Protein AF-A0A1D2M1J0-F1 (afdb_monomer_lite)

Sequence (66 aa):
MANADNPKTGDQGICSWYGAEGEIPPGHPTACNEGFDRFAMKVAHKSLPCGTRLRVTNDDNGKKLM

Foldseek 3Di:
DDDDDPPPPDDDDDDDADDDPPRDDFQDQDPLRGTDDNPDPDDDDDPDDPPDDDWDADPVVRDIDD

pLDDT: mean 85.79, std 16.3, range [36.5, 95.75]

InterPro domains:
  IPR036908 RlpA-like domain superfamily [G3DSA:2.40.40.10] (10-66)

Secondary structure (DSSP, 8-state):
---------S----------TTTS-TTPBPTTSPBP-TTS-----SSSPTT----EE-TTT--EE-

Structure (mmCIF, N/CA/C/O backbone):
data_AF-A0A1D2M1J0-F1
#
_entry.id   AF-A0A1D2M1J0-F1
#
loop_
_atom_site.group_PDB
_atom_site.id
_atom_site.type_symbol
_atom_site.label_atom_id
_atom_site.label_alt_id
_atom_site.label_comp_id
_atom_site.label_asym_id
_atom_site.label_entity_id
_atom_site.label_seq_id
_atom_site.pdbx_PDB_ins_code
_atom_site.Cartn_x
_atom_site.Cartn_y
_atom_site.Cartn_z
_atom_site.occupancy
_atom_site.B_iso_or_equiv
_atom_site.auth_seq_id
_atom_site.auth_comp_id
_atom_site.auth_asym_id
_atom_site.auth_atom_id
_atom_site.pdbx_PDB_model_num
ATOM 1 N N . MET A 1 1 ? -31.097 0.252 28.912 1.00 38.28 1 MET A N 1
ATOM 2 C CA . MET A 1 1 ? -31.057 0.518 27.459 1.00 38.28 1 MET A CA 1
ATOM 3 C C . MET A 1 1 ? -29.617 0.307 27.022 1.00 38.28 1 MET A C 1
ATOM 5 O O . MET A 1 1 ? -28.804 1.203 27.192 1.00 38.28 1 MET A O 1
ATOM 9 N N . ALA A 1 2 ? -29.267 -0.926 26.646 1.00 36.50 2 ALA A N 1
ATOM 10 C CA . ALA A 1 2 ? -27.913 -1.273 26.224 1.00 36.50 2 ALA A CA 1
ATOM 11 C C . ALA A 1 2 ? -27.726 -0.812 24.773 1.00 36.50 2 ALA A C 1
ATOM 13 O O . ALA A 1 2 ? -28.552 -1.136 23.920 1.00 36.50 2 ALA A O 1
ATOM 14 N N . ASN A 1 3 ? -26.698 0.000 24.527 1.00 42.34 3 ASN A N 1
ATOM 15 C CA . ASN A 1 3 ? -26.317 0.421 23.185 1.00 42.34 3 ASN A CA 1
ATOM 16 C C . ASN A 1 3 ? -25.909 -0.820 22.393 1.00 42.34 3 ASN A C 1
ATOM 18 O O . ASN A 1 3 ? -25.082 -1.594 22.864 1.00 42.34 3 ASN A O 1
ATOM 22 N N . ALA A 1 4 ? -26.523 -1.011 21.226 1.00 43.66 4 ALA A N 1
ATOM 23 C CA . ALA A 1 4 ? -26.204 -2.107 20.333 1.00 43.66 4 ALA A CA 1
ATOM 24 C C . ALA A 1 4 ? -24.725 -2.021 19.943 1.00 43.66 4 ALA A C 1
ATOM 26 O O . ALA A 1 4 ? -24.301 -1.082 19.265 1.00 43.66 4 ALA A O 1
ATOM 27 N N . ASP A 1 5 ? -23.967 -3.009 20.406 1.00 44.59 5 ASP A N 1
ATOM 28 C CA . ASP A 1 5 ? -22.651 -3.360 19.911 1.00 44.59 5 ASP A CA 1
ATOM 29 C C . ASP A 1 5 ? -22.716 -3.433 18.385 1.00 44.59 5 ASP A C 1
ATOM 31 O O . ASP A 1 5 ? -23.296 -4.354 17.812 1.00 44.59 5 ASP A O 1
ATOM 35 N N . ASN A 1 6 ? -22.166 -2.430 17.707 1.00 51.19 6 ASN A N 1
ATOM 36 C CA . ASN A 1 6 ? -21.917 -2.526 16.281 1.00 51.19 6 ASN A CA 1
ATOM 37 C C . ASN A 1 6 ? -20.671 -3.407 16.125 1.00 51.19 6 ASN A C 1
ATOM 39 O O . ASN A 1 6 ? -19.580 -2.936 16.470 1.00 51.19 6 ASN A O 1
ATOM 43 N N . PRO A 1 7 ? -20.770 -4.662 15.650 1.00 45.19 7 PRO A N 1
ATOM 44 C CA . PRO A 1 7 ? -19.574 -5.442 15.391 1.00 45.19 7 PRO A CA 1
ATOM 45 C C . PRO A 1 7 ? -18.777 -4.686 14.327 1.00 45.19 7 PRO A C 1
ATOM 47 O O . PRO A 1 7 ? -19.256 -4.472 13.213 1.00 45.19 7 PRO A O 1
ATOM 50 N N . LYS A 1 8 ? -17.565 -4.231 14.661 1.00 51.97 8 LYS A N 1
ATOM 51 C CA . LYS A 1 8 ? -16.606 -3.776 13.650 1.00 51.97 8 LYS A CA 1
ATOM 52 C C . LYS A 1 8 ? -16.297 -4.998 12.777 1.00 51.97 8 LYS A C 1
ATOM 54 O O . LYS A 1 8 ? -15.453 -5.810 13.125 1.00 51.97 8 LYS A O 1
ATOM 59 N N . THR A 1 9 ? -17.036 -5.184 11.685 1.00 61.72 9 THR A N 1
ATOM 60 C CA . THR A 1 9 ? -16.895 -6.298 10.733 1.00 61.72 9 THR A CA 1
ATOM 61 C C . THR A 1 9 ? -15.650 -6.123 9.855 1.00 61.72 9 THR A C 1
ATOM 63 O O . THR A 1 9 ? -15.758 -5.985 8.637 1.00 61.72 9 THR A O 1
ATOM 66 N N . GLY A 1 10 ? -14.466 -6.058 10.463 1.00 71.62 10 GLY A N 1
ATOM 67 C CA . GLY A 1 10 ? -13.189 -5.925 9.766 1.00 71.62 10 GLY A CA 1
ATOM 68 C C . GLY A 1 10 ? -12.001 -6.166 10.692 1.00 71.62 10 GLY A C 1
ATOM 69 O O . GLY A 1 10 ? -12.093 -5.918 11.894 1.00 71.62 10 GLY A O 1
ATOM 70 N N . ASP A 1 11 ? -10.896 -6.649 10.125 1.00 85.06 11 ASP A N 1
ATOM 71 C CA . ASP A 1 11 ? -9.649 -6.848 10.864 1.00 85.06 11 ASP A CA 1
ATOM 72 C C . ASP A 1 11 ? -9.069 -5.507 11.335 1.00 85.06 11 ASP A C 1
ATOM 74 O O . ASP A 1 11 ? -9.119 -4.498 10.625 1.00 85.06 11 ASP A O 1
ATOM 78 N N . GLN A 1 12 ? -8.500 -5.503 12.543 1.00 89.75 12 GLN A N 1
ATOM 79 C CA . GLN A 1 12 ? -7.791 -4.360 13.115 1.00 89.75 12 GLN A CA 1
ATOM 80 C C . GLN A 1 12 ? -6.307 -4.686 13.278 1.00 89.75 12 GLN A C 1
ATOM 82 O O . GLN A 1 12 ? -5.934 -5.795 13.661 1.00 89.75 12 GLN A O 1
ATOM 87 N N . GLY A 1 13 ? -5.449 -3.704 13.019 1.00 89.81 13 GLY A N 1
ATOM 88 C CA . GLY A 1 13 ? -4.009 -3.868 13.155 1.00 89.81 13 GLY A CA 1
ATOM 89 C C . GLY A 1 13 ? -3.235 -2.608 12.794 1.00 89.81 13 GLY A C 1
ATOM 90 O O . GLY A 1 13 ? -3.806 -1.591 12.399 1.00 89.81 13 GLY A O 1
ATOM 91 N N . ILE A 1 14 ? -1.912 -2.692 12.930 1.00 91.88 14 ILE A N 1
ATOM 92 C CA . ILE A 1 14 ? -1.005 -1.608 12.552 1.00 91.88 14 ILE A CA 1
ATOM 93 C C . ILE A 1 14 ? -0.936 -1.543 11.027 1.00 91.88 14 ILE A C 1
ATOM 95 O O . ILE A 1 14 ? -0.570 -2.519 10.373 1.00 91.88 14 ILE A O 1
ATOM 99 N N . CYS A 1 15 ? -1.250 -0.375 10.477 1.00 90.06 15 CYS A N 1
ATOM 100 C CA . CYS A 1 15 ? -1.007 -0.066 9.075 1.00 90.06 15 CYS A CA 1
ATOM 101 C C . CYS A 1 15 ? 0.322 0.683 8.946 1.00 90.06 15 CYS A C 1
ATOM 103 O O . CYS A 1 15 ? 0.541 1.687 9.623 1.00 90.06 15 CYS A O 1
ATOM 105 N N . SER A 1 16 ? 1.193 0.214 8.058 1.00 90.81 16 SER A N 1
ATOM 106 C CA . SER A 1 16 ? 2.427 0.896 7.670 1.00 90.81 16 SER A CA 1
ATOM 107 C C . SER A 1 16 ? 2.405 1.232 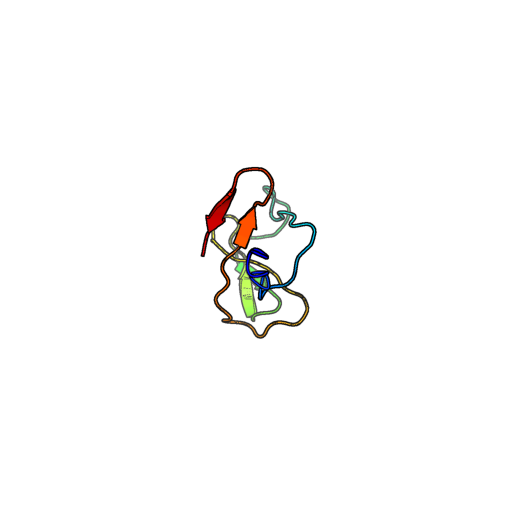6.180 1.00 90.81 16 SER A C 1
ATOM 109 O O . SER A 1 16 ? 1.618 0.680 5.410 1.00 90.81 16 SER A O 1
ATOM 111 N N . TRP A 1 17 ? 3.267 2.160 5.779 1.00 91.25 17 TRP A N 1
ATOM 112 C CA . TRP A 1 17 ? 3.489 2.529 4.384 1.00 91.25 17 TRP A CA 1
ATOM 113 C C . TRP A 1 17 ? 4.875 2.046 3.936 1.00 91.25 17 TRP A C 1
ATOM 115 O O . TRP A 1 17 ? 5.757 1.838 4.768 1.00 91.25 17 TRP A O 1
ATOM 125 N N . TYR A 1 18 ? 5.045 1.848 2.630 1.00 91.62 18 TYR A N 1
ATOM 126 C CA . TYR A 1 18 ? 6.294 1.419 1.993 1.00 91.62 18 TYR A CA 1
ATOM 127 C C . TYR A 1 18 ? 6.437 2.093 0.625 1.00 91.62 18 TYR A C 1
ATOM 129 O O . TYR A 1 18 ? 5.475 2.682 0.125 1.00 91.62 18 TYR A O 1
ATOM 137 N N . GLY A 1 19 ? 7.619 2.009 0.012 1.00 91.69 19 GLY A N 1
ATOM 138 C CA . GLY A 1 19 ? 7.862 2.615 -1.295 1.00 91.69 19 GLY A CA 1
ATOM 139 C C . GLY A 1 19 ? 8.371 4.048 -1.203 1.00 91.69 19 GLY A C 1
ATOM 140 O O . GLY A 1 19 ? 7.960 4.921 -1.980 1.00 91.69 19 GLY A O 1
ATOM 141 N N . ALA A 1 20 ? 9.261 4.300 -0.242 1.00 94.06 20 ALA A N 1
ATOM 142 C CA . ALA A 1 20 ? 10.077 5.501 -0.242 1.00 94.06 20 ALA A CA 1
ATOM 143 C C . ALA A 1 20 ? 10.829 5.634 -1.579 1.00 94.06 20 ALA A C 1
ATOM 145 O O . ALA A 1 20 ? 11.001 4.677 -2.339 1.00 94.06 20 ALA A O 1
ATOM 146 N N . GLU A 1 21 ? 11.250 6.853 -1.903 1.00 92.94 21 GLU A N 1
ATOM 147 C CA . GLU A 1 21 ? 11.959 7.106 -3.153 1.00 92.94 21 GLU A CA 1
ATOM 148 C C . GLU A 1 21 ? 13.222 6.241 -3.255 1.00 92.94 21 GLU A C 1
ATOM 150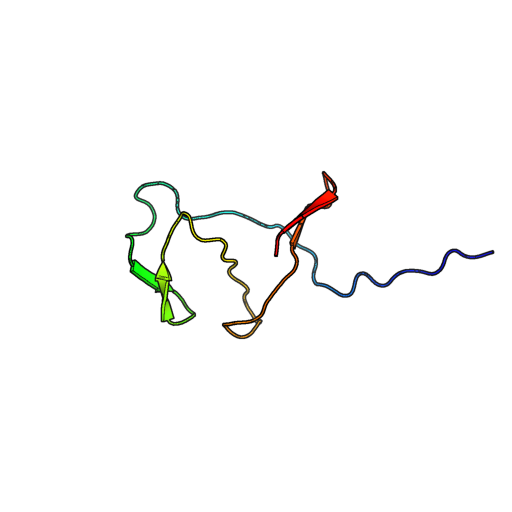 O O . GLU A 1 21 ? 14.050 6.231 -2.349 1.00 92.94 21 GLU A O 1
ATOM 155 N N . GLY A 1 22 ? 13.335 5.484 -4.349 1.00 93.00 22 GLY A N 1
ATOM 156 C CA . GLY A 1 22 ? 14.443 4.555 -4.579 1.00 93.00 22 GLY A CA 1
ATOM 157 C C . GLY A 1 22 ? 14.364 3.225 -3.817 1.00 93.00 22 GLY A C 1
ATOM 158 O O . GLY A 1 22 ? 15.199 2.364 -4.070 1.00 93.00 22 GLY A O 1
ATOM 159 N N . GLU A 1 23 ? 13.377 3.016 -2.937 1.00 95.06 23 GLU A N 1
ATOM 160 C CA . GLU A 1 23 ? 13.225 1.759 -2.185 1.00 95.06 23 GLU A CA 1
ATOM 161 C C . GLU A 1 23 ? 12.802 0.600 -3.098 1.00 95.06 23 GLU A C 1
ATOM 163 O O . GLU A 1 23 ? 13.377 -0.485 -3.045 1.00 95.06 23 GLU A O 1
ATOM 168 N N . ILE A 1 24 ? 11.806 0.840 -3.959 1.00 94.00 24 ILE A N 1
ATOM 169 C CA . ILE A 1 24 ? 11.267 -0.154 -4.893 1.00 94.00 24 ILE A CA 1
ATOM 170 C C . ILE A 1 24 ? 11.231 0.456 -6.301 1.00 94.00 24 ILE A C 1
ATOM 172 O O . ILE A 1 24 ? 10.640 1.526 -6.4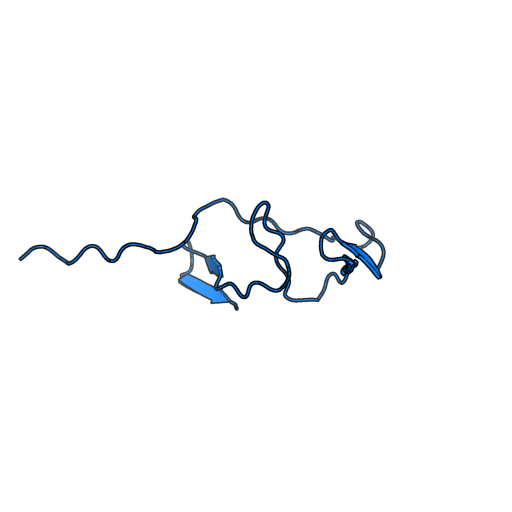85 1.00 94.00 24 ILE A O 1
ATOM 176 N N . PRO A 1 25 ? 11.824 -0.205 -7.312 1.00 95.06 25 PRO A N 1
ATOM 177 C CA . PRO A 1 25 ? 11.755 0.256 -8.693 1.00 95.06 25 PRO A CA 1
ATOM 178 C C . PRO A 1 25 ? 10.305 0.333 -9.213 1.00 95.06 25 PRO A C 1
ATOM 180 O O . PRO A 1 25 ? 9.523 -0.594 -8.973 1.00 95.06 25 PRO A O 1
ATOM 183 N N . PRO A 1 26 ? 9.933 1.384 -9.970 1.00 94.50 26 PRO A N 1
ATOM 184 C CA . PRO A 1 26 ? 8.646 1.436 -10.658 1.00 94.50 26 PRO A CA 1
ATOM 185 C C . PRO A 1 26 ? 8.440 0.203 -11.544 1.00 94.50 26 PRO A C 1
ATOM 187 O O . PRO A 1 26 ? 9.344 -0.205 -12.272 1.00 94.50 26 PRO A O 1
ATOM 190 N N . GLY A 1 27 ? 7.253 -0.399 -11.484 1.00 95.12 27 GLY A N 1
ATOM 191 C CA . GLY A 1 27 ? 6.924 -1.592 -12.264 1.00 95.12 27 GLY A CA 1
ATOM 192 C C . GLY A 1 27 ? 7.469 -2.909 -11.701 1.00 95.12 27 GLY A C 1
ATOM 193 O O . GLY A 1 27 ? 7.199 -3.955 -12.288 1.00 95.12 27 GLY A O 1
ATOM 194 N N . HIS A 1 28 ? 8.176 -2.900 -10.564 1.00 95.44 28 HIS A N 1
ATOM 195 C CA . HIS A 1 28 ? 8.592 -4.137 -9.901 1.00 95.44 28 HIS A CA 1
ATOM 196 C C . HIS A 1 28 ? 7.367 -5.024 -9.602 1.00 95.44 28 HIS A C 1
ATOM 198 O O . HIS A 1 28 ? 6.356 -4.504 -9.119 1.00 95.44 28 HIS A O 1
ATOM 204 N N . PRO A 1 29 ? 7.416 -6.342 -9.871 1.00 95.75 29 PRO A N 1
ATOM 205 C CA . PRO A 1 29 ? 6.268 -7.216 -9.667 1.00 95.75 29 PRO A CA 1
ATOM 206 C C . PRO A 1 29 ? 5.870 -7.273 -8.188 1.00 95.75 29 PRO A C 1
ATOM 208 O O . PRO A 1 29 ? 6.709 -7.457 -7.302 1.00 95.75 29 PRO A O 1
ATOM 211 N N . THR A 1 30 ? 4.574 -7.117 -7.929 1.00 94.56 30 THR A N 1
ATOM 212 C CA . THR A 1 30 ? 3.952 -7.334 -6.615 1.00 94.56 30 THR A CA 1
ATOM 213 C C . THR A 1 30 ? 3.383 -8.752 -6.512 1.00 94.56 30 THR A C 1
ATOM 215 O O . THR A 1 30 ? 3.258 -9.459 -7.511 1.00 94.56 30 THR A O 1
ATOM 218 N N . ALA A 1 31 ? 2.968 -9.173 -5.311 1.00 94.31 31 ALA A N 1
ATOM 219 C CA . ALA A 1 31 ? 2.324 -10.477 -5.103 1.00 94.31 31 ALA A CA 1
ATOM 220 C C . ALA A 1 31 ? 1.024 -10.655 -5.915 1.00 94.31 31 ALA A C 1
ATOM 222 O O . ALA A 1 31 ? 0.648 -11.778 -6.235 1.00 94.31 31 ALA A O 1
ATOM 223 N N . CYS A 1 32 ? 0.365 -9.553 -6.285 1.00 94.62 32 CYS A N 1
ATOM 224 C CA . CYS A 1 32 ? -0.814 -9.560 -7.150 1.00 94.62 32 CYS A CA 1
ATOM 225 C C . CYS A 1 32 ? -0.484 -9.480 -8.643 1.00 94.62 32 CYS A C 1
ATOM 227 O O . CYS A 1 32 ? -1.381 -9.277 -9.455 1.00 94.62 32 CYS A O 1
ATOM 229 N N . ASN A 1 33 ? 0.790 -9.655 -9.005 1.00 92.56 33 ASN A N 1
ATOM 230 C CA . ASN A 1 33 ? 1.297 -9.627 -10.375 1.00 92.56 33 ASN A CA 1
ATOM 231 C C . ASN A 1 33 ? 1.059 -8.297 -11.114 1.00 92.56 33 ASN A C 1
ATOM 233 O O . ASN A 1 33 ? 1.085 -8.230 -12.340 1.00 92.56 33 ASN A O 1
ATOM 237 N N . GLU A 1 34 ? 0.843 -7.222 -10.362 1.00 91.94 34 GLU A N 1
ATOM 238 C CA . GLU A 1 34 ? 0.777 -5.863 -10.884 1.00 91.94 34 GLU A CA 1
ATOM 239 C C . GLU A 1 34 ? 2.118 -5.168 -10.641 1.00 91.94 34 GLU A C 1
ATOM 241 O O . GLU A 1 34 ? 2.787 -5.440 -9.639 1.00 91.94 34 GLU A O 1
ATOM 246 N N . GLY A 1 35 ? 2.500 -4.253 -11.533 1.00 95.31 35 GLY A N 1
ATOM 247 C CA . GLY A 1 35 ? 3.668 -3.403 -11.325 1.00 95.31 35 GLY A CA 1
ATOM 248 C C . GLY A 1 35 ? 3.481 -2.479 -10.119 1.00 95.31 35 GLY A C 1
ATOM 249 O O . GLY A 1 35 ? 2.405 -1.908 -9.920 1.00 95.31 35 GLY A O 1
ATOM 250 N N . PHE A 1 36 ? 4.530 -2.338 -9.313 1.00 95.75 36 PHE A N 1
ATOM 251 C CA . PHE A 1 36 ? 4.564 -1.414 -8.188 1.00 95.75 36 PHE A CA 1
ATOM 252 C C . PHE A 1 36 ? 4.533 0.052 -8.657 1.00 95.75 36 PHE A C 1
ATOM 254 O O . PHE A 1 36 ? 5.293 0.445 -9.544 1.00 95.75 36 PHE A O 1
ATOM 261 N N . ASP A 1 37 ? 3.682 0.859 -8.0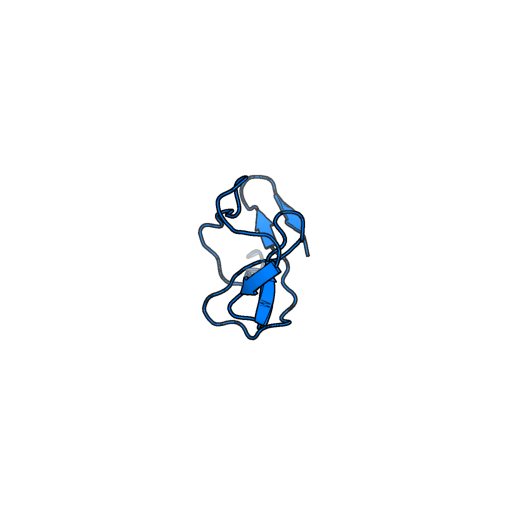21 1.00 94.56 37 ASP A N 1
ATOM 262 C CA . ASP A 1 37 ? 3.593 2.312 -8.182 1.00 94.56 37 ASP A CA 1
ATOM 263 C C . ASP A 1 37 ? 3.424 2.952 -6.796 1.00 94.56 37 ASP A C 1
ATOM 265 O O . ASP A 1 37 ? 2.443 2.688 -6.098 1.00 94.56 37 ASP A O 1
ATOM 269 N N . ARG A 1 38 ? 4.381 3.802 -6.402 1.00 92.50 38 ARG A N 1
ATOM 270 C CA . ARG A 1 38 ? 4.419 4.464 -5.086 1.00 92.50 38 ARG A CA 1
ATOM 271 C C . ARG A 1 38 ? 3.306 5.492 -4.871 1.00 92.50 38 ARG A C 1
ATOM 273 O O . ARG A 1 38 ? 3.072 5.894 -3.736 1.00 92.50 38 ARG A O 1
ATOM 280 N N . PHE A 1 39 ? 2.664 5.956 -5.942 1.00 93.12 39 PHE A N 1
ATOM 281 C CA . PHE A 1 39 ? 1.580 6.937 -5.880 1.00 93.12 39 PHE A CA 1
ATOM 282 C C . PHE A 1 39 ? 0.197 6.290 -6.015 1.00 93.12 39 PHE A C 1
ATOM 284 O O . PHE A 1 39 ? -0.818 6.971 -5.860 1.00 93.12 39 PHE A O 1
ATOM 291 N N . ALA A 1 40 ? 0.137 4.984 -6.281 1.00 91.56 40 ALA A N 1
ATOM 292 C CA . ALA A 1 40 ? -1.121 4.270 -6.398 1.00 91.56 40 ALA A CA 1
ATOM 293 C C . ALA A 1 40 ? -1.779 4.061 -5.026 1.00 91.56 40 ALA A C 1
ATOM 295 O O . ALA A 1 40 ? -1.133 3.702 -4.040 1.00 91.56 40 ALA A O 1
ATOM 296 N N . MET A 1 41 ? -3.104 4.203 -4.976 1.00 90.88 41 MET A N 1
ATOM 297 C CA . MET A 1 41 ? -3.904 3.838 -3.805 1.00 90.88 41 MET A CA 1
ATOM 298 C C . MET A 1 41 ? -4.070 2.314 -3.740 1.00 90.88 41 MET A C 1
ATOM 300 O O . MET A 1 41 ? -5.072 1.767 -4.193 1.00 90.88 41 MET A O 1
ATOM 304 N N . LYS A 1 42 ? -3.058 1.616 -3.213 1.00 91.75 42 LYS A N 1
ATOM 305 C CA . LYS A 1 42 ? -3.063 0.157 -3.024 1.00 91.75 42 LYS A CA 1
ATOM 306 C C . LYS A 1 42 ? -2.692 -0.228 -1.594 1.00 91.75 42 LYS A C 1
ATOM 308 O O . LYS A 1 42 ? -1.949 0.476 -0.918 1.00 91.75 42 LYS A O 1
ATOM 313 N N . VAL A 1 43 ? -3.190 -1.380 -1.150 1.00 92.06 43 VAL A N 1
ATOM 314 C CA . VAL A 1 43 ? -2.867 -1.986 0.148 1.00 92.06 43 VAL A CA 1
ATOM 315 C C . VAL A 1 43 ? -2.359 -3.406 -0.070 1.00 92.06 43 VAL A C 1
ATOM 317 O O . VAL A 1 43 ? -2.849 -4.120 -0.942 1.00 92.06 43 VAL A O 1
ATOM 320 N N . ALA A 1 44 ? -1.392 -3.823 0.743 1.00 92.56 44 ALA A N 1
ATOM 321 C CA . ALA A 1 44 ? -0.941 -5.206 0.790 1.00 92.56 44 ALA A CA 1
ATOM 322 C C . ALA A 1 44 ? -1.570 -5.902 2.003 1.00 92.56 44 ALA A C 1
ATOM 324 O O . ALA A 1 44 ? -1.415 -5.441 3.133 1.00 92.56 44 ALA A O 1
ATOM 325 N N . HIS A 1 45 ? -2.265 -7.017 1.773 1.00 92.56 45 HIS A N 1
ATOM 326 C CA . HIS A 1 45 ? -2.826 -7.851 2.833 1.00 92.56 45 HIS A CA 1
ATOM 327 C C . HIS A 1 45 ? -2.340 -9.295 2.697 1.00 92.56 45 HIS A C 1
ATOM 329 O O . HIS A 1 45 ? -2.151 -9.787 1.589 1.00 92.56 45 HIS A O 1
ATOM 335 N N . LYS A 1 46 ? -2.134 -9.980 3.827 1.00 90.88 46 LYS A N 1
ATOM 336 C CA . LYS A 1 46 ? -1.479 -11.300 3.856 1.00 90.88 46 LYS A CA 1
ATOM 337 C C . LYS A 1 46 ? -2.351 -12.436 3.3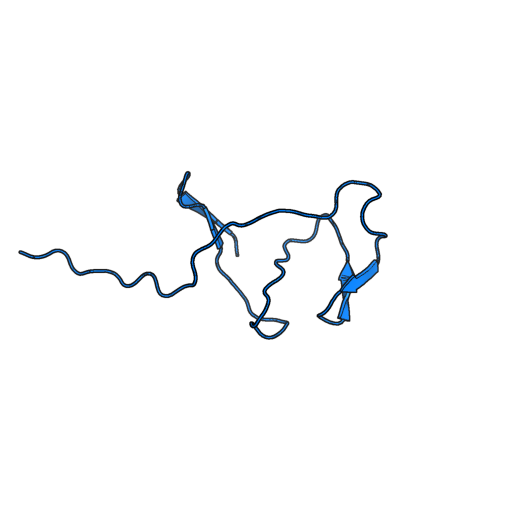19 1.00 90.88 46 LYS A C 1
ATOM 339 O O . LYS A 1 46 ? -1.817 -13.398 2.784 1.00 90.88 46 LYS A O 1
ATOM 344 N N . SER A 1 47 ? -3.665 -12.352 3.517 1.00 91.62 47 SER A N 1
ATOM 345 C CA . SER A 1 47 ? -4.593 -13.468 3.274 1.00 91.62 47 SER A CA 1
ATOM 346 C C . SER A 1 47 ? -5.759 -13.132 2.350 1.00 91.62 47 SER A C 1
ATOM 348 O O . SER A 1 47 ? -6.483 -14.035 1.940 1.00 91.62 47 SER A O 1
ATOM 350 N N . LEU A 1 48 ? -5.972 -11.852 2.028 1.00 92.56 48 LEU A N 1
ATOM 351 C CA . LEU A 1 48 ? -7.100 -11.480 1.180 1.00 92.56 48 LEU A CA 1
ATOM 352 C C . LEU A 1 48 ? -6.723 -11.693 -0.287 1.00 92.56 48 LEU A C 1
ATOM 354 O O . LEU A 1 48 ? -5.595 -11.368 -0.664 1.00 92.56 48 LEU A O 1
ATOM 358 N N . PRO A 1 49 ? -7.646 -12.196 -1.124 1.00 94.69 49 PRO A N 1
ATOM 359 C CA . PRO A 1 49 ? -7.388 -12.347 -2.546 1.00 94.69 49 PRO A CA 1
ATOM 360 C C . PRO A 1 49 ? -7.064 -11.009 -3.214 1.00 94.69 49 PRO A C 1
ATOM 362 O O . PRO A 1 49 ? -7.636 -9.965 -2.880 1.00 94.69 49 PRO A O 1
ATOM 365 N N . CYS A 1 50 ? -6.191 -11.050 -4.214 1.00 95.00 50 CYS A N 1
ATOM 366 C CA . CYS A 1 50 ? -5.925 -9.905 -5.075 1.00 95.00 50 CYS A CA 1
ATOM 367 C C . CYS A 1 50 ? -7.213 -9.407 -5.750 1.00 95.00 50 CYS A C 1
ATOM 369 O O . CYS A 1 50 ? -8.074 -10.199 -6.129 1.00 95.00 50 CYS A O 1
ATOM 371 N N . GLY A 1 51 ? -7.357 -8.084 -5.870 1.00 92.00 51 GLY A N 1
ATOM 372 C CA . GLY A 1 51 ? -8.575 -7.443 -6.382 1.00 92.00 51 GLY A CA 1
ATOM 373 C C . GLY A 1 51 ? -9.675 -7.216 -5.335 1.00 92.00 51 GLY A C 1
ATOM 374 O O . GLY A 1 51 ? -10.718 -6.644 -5.656 1.00 92.00 51 GLY A O 1
ATOM 375 N N . THR A 1 52 ? -9.459 -7.613 -4.076 1.00 93.38 52 THR A N 1
ATOM 376 C CA . THR A 1 52 ? -10.372 -7.266 -2.978 1.00 93.38 52 THR A CA 1
ATOM 377 C C . THR A 1 52 ? -10.403 -5.751 -2.771 1.00 93.38 52 THR A C 1
ATOM 379 O O . THR A 1 52 ? -9.361 -5.114 -2.637 1.00 93.38 52 THR A O 1
ATOM 382 N N . ARG A 1 53 ? -11.605 -5.170 -2.696 1.00 92.69 53 ARG A N 1
ATOM 383 C CA . ARG A 1 53 ? -11.805 -3.757 -2.340 1.00 92.69 53 ARG A CA 1
ATOM 384 C C . ARG A 1 53 ? -12.003 -3.626 -0.837 1.00 92.69 53 ARG A C 1
ATOM 386 O O . ARG A 1 53 ? -12.859 -4.305 -0.272 1.00 92.69 53 ARG A O 1
ATOM 393 N N . LEU A 1 54 ? -11.236 -2.744 -0.206 1.00 90.38 54 LEU A N 1
ATOM 394 C CA . LEU A 1 54 ? -11.234 -2.549 1.241 1.00 90.38 54 LEU A CA 1
ATOM 395 C C . LEU A 1 54 ? -11.541 -1.103 1.592 1.00 90.38 54 LEU A C 1
ATOM 397 O O . LEU A 1 54 ? -11.173 -0.191 0.870 1.00 90.38 54 LEU A O 1
ATOM 401 N N . ARG A 1 55 ? -12.182 -0.900 2.744 1.00 91.88 55 ARG A N 1
ATOM 402 C CA . ARG A 1 55 ? -12.280 0.416 3.373 1.00 91.88 55 ARG A CA 1
ATOM 403 C C . ARG A 1 55 ? -11.329 0.443 4.557 1.00 91.88 55 ARG A C 1
ATOM 405 O O . ARG A 1 55 ? -11.573 -0.258 5.536 1.00 91.88 55 ARG A O 1
ATOM 412 N N . VAL A 1 56 ? -10.294 1.270 4.495 1.00 91.19 56 VAL A N 1
ATOM 413 C CA . VAL A 1 56 ? -9.370 1.466 5.619 1.00 91.19 56 VAL A CA 1
ATOM 414 C C . VAL A 1 56 ? -9.846 2.661 6.431 1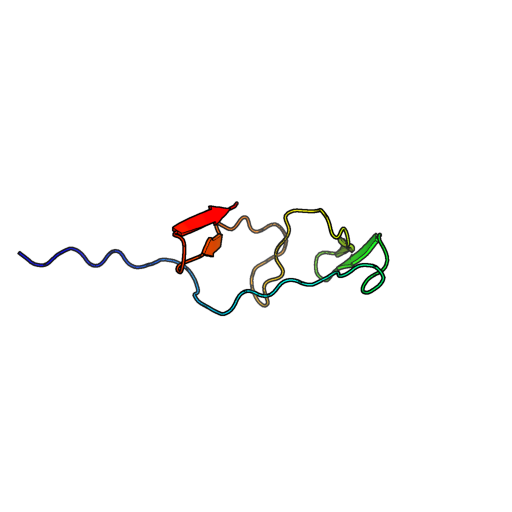.00 91.19 56 VAL A C 1
ATOM 416 O O . VAL A 1 56 ? -10.141 3.715 5.872 1.00 91.19 56 VAL A O 1
ATOM 419 N N . THR A 1 57 ? -9.951 2.485 7.747 1.00 93.00 57 THR A N 1
ATOM 420 C CA . THR A 1 57 ? -10.273 3.555 8.699 1.00 93.00 57 THR A CA 1
ATOM 421 C C . THR A 1 57 ? -9.073 3.756 9.610 1.00 93.00 57 THR A C 1
ATOM 423 O O . THR A 1 57 ? -8.580 2.793 10.187 1.00 93.00 57 THR A O 1
ATOM 426 N N . ASN A 1 58 ? -8.600 4.994 9.727 1.00 92.56 58 ASN A N 1
ATOM 427 C CA . ASN A 1 58 ? -7.653 5.368 10.765 1.00 92.56 58 ASN A CA 1
ATOM 428 C C . ASN A 1 58 ? -8.454 5.704 12.030 1.00 92.56 58 ASN A C 1
ATOM 430 O O . ASN A 1 58 ? -9.168 6.706 12.057 1.00 92.56 58 ASN A O 1
ATOM 434 N N . ASP A 1 59 ? -8.352 4.855 13.051 1.00 90.19 59 ASP A N 1
ATOM 435 C CA . ASP A 1 59 ? -9.106 5.005 14.300 1.00 90.19 59 ASP A CA 1
ATOM 436 C C . ASP A 1 59 ? -8.663 6.240 15.118 1.00 90.19 59 ASP A C 1
ATOM 438 O O . ASP A 1 59 ? -9.472 6.770 15.877 1.00 90.19 59 ASP A O 1
ATOM 442 N N . ASP A 1 60 ? -7.450 6.771 14.909 1.00 91.81 60 ASP A N 1
ATOM 443 C CA . ASP A 1 60 ? -6.934 7.937 15.647 1.00 91.81 60 ASP A CA 1
ATOM 444 C C . ASP A 1 60 ? -7.598 9.250 15.213 1.00 91.81 60 ASP A C 1
ATOM 446 O O . ASP A 1 60 ? -7.789 10.162 16.015 1.00 91.81 60 ASP A O 1
ATOM 450 N N . ASN A 1 61 ? -7.925 9.379 13.923 1.00 92.88 61 ASN A N 1
ATOM 451 C CA . ASN A 1 61 ? -8.472 10.617 13.350 1.00 92.88 61 ASN A CA 1
ATOM 452 C C . ASN A 1 61 ? -9.793 10.427 12.589 1.00 92.88 61 ASN A C 1
ATOM 454 O O . ASN A 1 61 ? -10.318 11.380 12.014 1.00 92.88 61 ASN A O 1
ATOM 458 N N . GLY A 1 62 ? -10.322 9.204 12.552 1.00 91.38 62 GLY A N 1
ATOM 459 C CA . GLY A 1 62 ? -11.578 8.848 11.896 1.00 91.38 62 GLY A CA 1
ATOM 460 C C . GLY A 1 62 ? -11.567 8.930 10.366 1.00 91.38 62 GLY A C 1
ATOM 461 O O . GLY A 1 62 ? -12.615 8.702 9.751 1.00 91.38 62 GLY A O 1
ATOM 462 N N . LYS A 1 63 ? -10.432 9.250 9.724 1.00 92.62 63 LYS A N 1
ATOM 463 C CA . LYS A 1 63 ? -10.338 9.326 8.259 1.00 92.62 63 LYS A CA 1
ATOM 464 C C . LYS A 1 63 ? -10.493 7.943 7.642 1.00 92.62 63 LYS A C 1
ATOM 466 O O . LYS A 1 63 ? -10.021 6.945 8.183 1.00 92.62 63 LYS A O 1
ATOM 471 N N . LYS A 1 64 ? -11.143 7.901 6.478 1.00 91.69 64 LYS A N 1
ATOM 472 C CA . LYS A 1 64 ? -11.436 6.670 5.742 1.00 91.69 64 LYS A CA 1
ATOM 473 C C . LYS A 1 64 ? -11.010 6.810 4.291 1.00 91.69 64 LYS A C 1
ATOM 475 O O . LYS A 1 64 ? -11.189 7.876 3.708 1.00 91.69 64 LYS A O 1
ATOM 480 N N . LEU A 1 65 ? -10.497 5.730 3.722 1.00 90.38 65 LEU A N 1
ATOM 481 C CA . LEU A 1 65 ? -10.170 5.605 2.301 1.00 90.38 65 LEU A CA 1
ATOM 482 C C . LEU A 1 65 ? -10.691 4.268 1.760 1.00 90.38 65 LEU A C 1
ATOM 484 O O . LEU A 1 65 ? -10.942 3.343 2.540 1.00 90.38 65 LEU A O 1
ATOM 488 N N . MET A 1 66 ? -10.890 4.202 0.444 1.00 85.06 66 MET A N 1
ATOM 489 C CA . MET A 1 66 ? -11.307 3.014 -0.309 1.00 85.06 66 MET A CA 1
ATOM 490 C C . MET A 1 66 ? -10.368 2.765 -1.478 1.00 85.06 66 MET A C 1
ATOM 492 O O . MET A 1 66 ? -9.785 3.767 -1.949 1.00 85.06 66 MET A O 1
#

Radius of gyration: 15.55 Å; chains: 1; bounding box: 46×24×40 Å

Organism: Orchesella cincta (NCBI:txid48709)